Protein AF-A0A935GD44-F1 (afdb_monomer_lite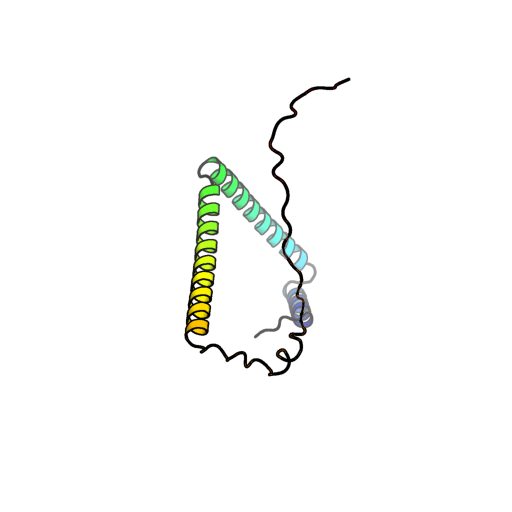)

Radius of gyration: 38.23 Å; chains: 1; bounding box: 55×57×96 Å

Structure (mmCIF, N/CA/C/O backbone):
data_AF-A0A935GD44-F1
#
_entry.id   AF-A0A935GD44-F1
#
loop_
_atom_site.group_PDB
_atom_site.id
_atom_site.type_symbol
_atom_site.label_atom_id
_atom_site.label_alt_id
_atom_site.label_comp_id
_atom_site.label_asym_id
_atom_site.label_entity_id
_atom_site.label_seq_id
_atom_site.pdbx_PDB_ins_code
_atom_site.Cartn_x
_atom_site.Cartn_y
_atom_site.Cartn_z
_atom_site.occupancy
_atom_site.B_iso_or_equiv
_atom_site.auth_seq_id
_atom_site.auth_comp_id
_atom_site.auth_asym_id
_atom_site.auth_atom_id
_atom_site.pdbx_PDB_model_num
ATOM 1 N N . MET A 1 1 ? 20.277 -10.337 11.752 1.00 64.94 1 MET A N 1
ATOM 2 C CA . MET A 1 1 ? 19.132 -9.434 11.529 1.00 64.94 1 MET A CA 1
ATOM 3 C C . MET A 1 1 ? 19.387 -8.733 10.210 1.00 64.94 1 MET A C 1
ATOM 5 O O . MET A 1 1 ? 20.523 -8.337 9.992 1.00 64.94 1 MET A O 1
ATOM 9 N N . SER A 1 2 ? 18.423 -8.703 9.295 1.00 63.84 2 SER A N 1
ATOM 10 C CA . SER A 1 2 ? 18.595 -7.981 8.032 1.00 63.84 2 SER A CA 1
ATOM 11 C C . SER A 1 2 ? 18.231 -6.525 8.289 1.00 63.84 2 SER A C 1
ATOM 13 O O . SER A 1 2 ? 17.052 -6.196 8.407 1.00 63.84 2 SER A O 1
ATOM 15 N N . ASP A 1 3 ? 19.239 -5.678 8.460 1.00 75.12 3 ASP A N 1
ATOM 16 C CA . ASP A 1 3 ? 19.063 -4.231 8.523 1.00 75.12 3 ASP A CA 1
ATOM 17 C C . ASP A 1 3 ? 18.752 -3.716 7.114 1.00 75.12 3 ASP A C 1
ATOM 19 O O . ASP A 1 3 ? 19.654 -3.358 6.357 1.00 75.12 3 ASP A O 1
ATOM 23 N N . ILE A 1 4 ? 17.460 -3.708 6.763 1.00 82.69 4 ILE A N 1
ATOM 24 C CA . ILE A 1 4 ? 16.959 -3.151 5.502 1.00 82.69 4 ILE A CA 1
ATOM 25 C C . ILE A 1 4 ? 17.232 -1.647 5.501 1.00 82.69 4 ILE A C 1
ATOM 27 O O . ILE A 1 4 ? 16.471 -0.834 6.028 1.00 82.69 4 ILE A O 1
ATOM 31 N N . GLY A 1 5 ? 18.367 -1.286 4.914 1.00 90.38 5 GLY A N 1
ATOM 32 C CA . GLY A 1 5 ? 18.774 0.086 4.662 1.00 90.38 5 GLY A CA 1
ATOM 33 C C . GLY A 1 5 ? 18.295 0.587 3.300 1.00 90.38 5 GLY A C 1
ATOM 34 O O . GLY A 1 5 ? 17.887 -0.177 2.422 1.00 90.38 5 GLY A O 1
ATOM 35 N N . PHE A 1 6 ? 18.410 1.898 3.081 1.00 93.31 6 PHE A N 1
ATOM 36 C CA . PHE A 1 6 ? 18.091 2.519 1.789 1.00 93.31 6 PHE A CA 1
ATOM 37 C C . PHE A 1 6 ? 18.872 1.888 0.618 1.00 93.31 6 PHE A C 1
ATOM 39 O O . PHE A 1 6 ? 18.333 1.720 -0.475 1.00 93.31 6 PHE A O 1
ATOM 46 N N . SER A 1 7 ? 20.126 1.489 0.856 1.00 92.81 7 SER A N 1
ATOM 47 C CA . SER A 1 7 ? 20.980 0.806 -0.122 1.00 92.81 7 SER A CA 1
ATOM 48 C C . SER A 1 7 ? 20.424 -0.553 -0.559 1.00 92.81 7 SER A C 1
ATOM 50 O O . SER A 1 7 ? 20.442 -0.864 -1.749 1.00 92.81 7 SER A O 1
ATOM 52 N N . GLU A 1 8 ? 19.898 -1.349 0.372 1.00 91.81 8 GLU A N 1
ATOM 53 C CA . GLU A 1 8 ? 19.338 -2.675 0.086 1.00 91.81 8 GLU A CA 1
ATOM 54 C C . GLU A 1 8 ? 18.023 -2.573 -0.697 1.00 91.81 8 GLU A C 1
ATOM 56 O O . GLU A 1 8 ? 17.803 -3.314 -1.662 1.00 91.81 8 GLU A O 1
ATOM 61 N N . LEU A 1 9 ? 17.179 -1.591 -0.357 1.00 93.56 9 LEU A N 1
ATOM 62 C CA . LEU A 1 9 ? 15.970 -1.292 -1.124 1.00 93.56 9 LEU A CA 1
ATOM 63 C C . LEU A 1 9 ? 16.313 -0.894 -2.568 1.00 93.56 9 LEU A C 1
ATOM 6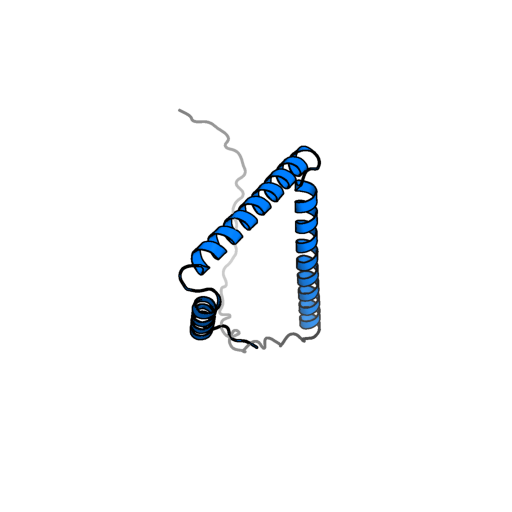5 O O . LEU A 1 9 ? 15.698 -1.397 -3.508 1.00 93.56 9 LEU A O 1
ATOM 69 N N . LEU A 1 10 ? 17.313 -0.026 -2.756 1.00 95.06 10 LEU A N 1
ATOM 70 C CA . LEU A 1 10 ? 17.741 0.424 -4.082 1.00 95.06 10 LEU A CA 1
ATOM 71 C C . LEU A 1 10 ? 18.298 -0.732 -4.923 1.00 95.06 10 LEU A C 1
ATOM 73 O O . LEU A 1 10 ? 17.941 -0.854 -6.096 1.00 95.06 10 LEU A O 1
ATOM 77 N N . LEU A 1 11 ? 19.105 -1.613 -4.322 1.00 94.88 11 LEU A N 1
ATOM 78 C CA . LEU A 1 11 ? 19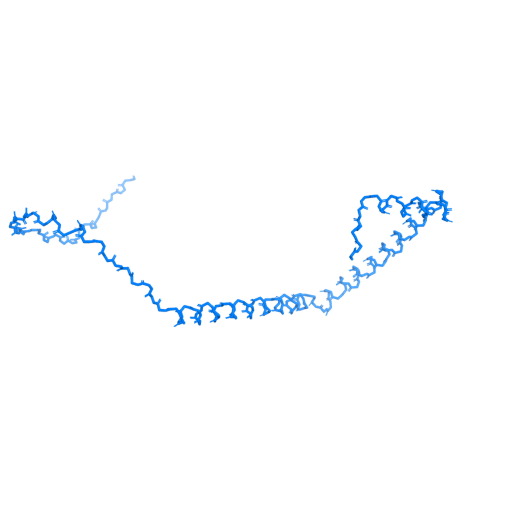.599 -2.827 -4.976 1.00 94.88 11 LEU A CA 1
ATOM 79 C C . LEU A 1 11 ? 18.445 -3.748 -5.397 1.00 94.88 11 LEU A C 1
ATOM 81 O O . LEU A 1 11 ? 18.408 -4.215 -6.535 1.00 94.88 11 LEU A O 1
ATOM 85 N N . THR A 1 12 ? 17.474 -3.967 -4.511 1.00 93.75 12 THR A N 1
ATOM 86 C CA . THR A 1 12 ? 16.304 -4.811 -4.790 1.00 93.75 12 THR A CA 1
ATOM 87 C C . THR A 1 12 ? 15.469 -4.247 -5.938 1.00 93.75 12 THR A C 1
ATOM 89 O O . THR A 1 12 ? 15.098 -4.981 -6.854 1.00 93.75 12 THR A O 1
ATOM 92 N N . VAL A 1 13 ? 15.215 -2.934 -5.941 1.00 93.81 13 VAL A N 1
ATOM 93 C CA . VAL A 1 13 ? 14.504 -2.256 -7.034 1.00 93.81 13 VAL A CA 1
ATOM 94 C C . VAL A 1 13 ? 15.288 -2.362 -8.341 1.00 93.81 13 VAL A C 1
ATOM 96 O O . VAL A 1 13 ? 14.695 -2.659 -9.375 1.00 93.81 13 VAL A O 1
ATOM 99 N N . ALA A 1 14 ? 16.611 -2.186 -8.316 1.00 95.38 14 ALA A N 1
ATOM 100 C CA . ALA A 1 14 ? 17.448 -2.337 -9.504 1.00 95.38 14 ALA A CA 1
ATOM 101 C C . ALA A 1 14 ? 17.362 -3.756 -10.094 1.00 95.38 14 ALA A C 1
ATOM 103 O O . ALA A 1 14 ? 17.149 -3.911 -11.298 1.00 95.38 14 ALA A O 1
ATOM 104 N N . ILE A 1 15 ? 17.448 -4.794 -9.254 1.00 95.31 15 ILE A N 1
ATOM 105 C CA . ILE A 1 15 ? 17.303 -6.193 -9.685 1.00 95.31 15 ILE A CA 1
ATOM 106 C C . ILE A 1 15 ? 15.894 -6.445 -10.235 1.00 95.31 15 ILE A C 1
ATOM 108 O O . ILE A 1 15 ? 15.746 -7.029 -11.309 1.00 95.31 15 ILE A O 1
ATOM 112 N N . ALA A 1 16 ? 14.853 -5.961 -9.553 1.00 94.19 16 ALA A N 1
ATOM 113 C CA . ALA A 1 16 ? 13.474 -6.092 -10.015 1.00 94.19 16 ALA A CA 1
ATOM 114 C C . ALA A 1 16 ? 13.270 -5.443 -11.395 1.00 94.19 16 ALA A C 1
ATOM 116 O O . ALA A 1 16 ? 12.618 -6.027 -12.261 1.00 94.19 16 ALA A O 1
ATOM 117 N N . LEU A 1 17 ? 13.871 -4.273 -11.639 1.00 94.62 17 LEU A N 1
ATOM 118 C CA . LEU A 1 17 ? 13.839 -3.602 -12.940 1.00 94.62 17 LEU A CA 1
ATOM 119 C C . LEU A 1 17 ? 14.545 -4.405 -14.036 1.00 94.62 17 LEU A C 1
ATOM 121 O O . LEU A 1 17 ? 14.095 -4.353 -15.175 1.00 94.62 17 LEU A O 1
ATOM 125 N N . ILE A 1 18 ? 15.611 -5.143 -13.725 1.00 95.75 18 ILE A N 1
ATOM 126 C CA . ILE A 1 18 ? 16.300 -6.005 -14.699 1.00 95.75 18 ILE A CA 1
ATOM 127 C C . ILE A 1 18 ? 15.451 -7.235 -15.035 1.00 95.75 18 ILE A C 1
ATOM 129 O O . ILE A 1 18 ? 15.273 -7.554 -16.207 1.00 95.75 18 ILE A O 1
ATOM 133 N N . VAL A 1 19 ? 14.907 -7.910 -14.020 1.00 94.88 19 VAL A N 1
ATOM 134 C CA . VAL A 1 19 ? 14.163 -9.171 -14.187 1.00 94.88 19 VAL A CA 1
ATOM 135 C C . VAL A 1 19 ? 12.815 -8.948 -14.873 1.00 94.88 19 VAL A C 1
ATOM 137 O O . VAL A 1 19 ? 12.481 -9.629 -15.839 1.00 94.88 19 VAL A O 1
ATOM 140 N N . ILE A 1 20 ? 12.028 -7.992 -14.373 1.00 91.88 20 ILE A N 1
ATOM 141 C CA . ILE A 1 20 ? 10.695 -7.677 -14.907 1.00 91.88 20 ILE A CA 1
ATOM 142 C C . ILE A 1 20 ? 10.793 -6.714 -16.096 1.00 91.88 20 ILE A C 1
ATOM 144 O O . ILE A 1 20 ? 9.954 -6.740 -16.996 1.00 91.88 20 ILE A O 1
ATOM 148 N N . GLY A 1 21 ? 11.814 -5.862 -16.131 1.00 93.69 21 GLY A N 1
ATOM 149 C CA . GLY A 1 21 ? 11.936 -4.780 -17.100 1.00 93.69 21 GLY A CA 1
ATOM 150 C C . GLY A 1 21 ? 11.306 -3.475 -16.585 1.00 93.69 21 GLY A C 1
ATOM 151 O O . GLY A 1 21 ? 10.187 -3.481 -16.056 1.00 93.69 21 GLY A O 1
ATOM 152 N N . PRO A 1 22 ? 11.939 -2.309 -16.819 1.00 90.88 22 PRO A N 1
ATOM 153 C CA . PRO A 1 22 ? 11.470 -1.017 -16.304 1.00 90.88 22 PRO A CA 1
ATOM 154 C C . PRO A 1 22 ? 10.112 -0.584 -16.865 1.00 90.88 22 PRO A C 1
ATOM 156 O O . PRO A 1 22 ? 9.404 0.212 -16.255 1.00 90.88 22 PRO A O 1
ATOM 159 N N . LYS A 1 23 ? 9.724 -1.112 -18.028 1.00 93.31 23 LYS A N 1
ATOM 160 C CA . LYS A 1 23 ? 8.426 -0.830 -18.650 1.00 93.31 23 LYS A CA 1
ATOM 161 C C . LYS A 1 23 ? 7.288 -1.669 -18.061 1.00 93.31 23 LYS A C 1
ATOM 163 O O . LYS A 1 23 ? 6.151 -1.219 -18.106 1.00 93.31 23 LYS A O 1
ATOM 168 N N . ARG A 1 24 ? 7.588 -2.842 -17.487 1.00 91.75 24 ARG A N 1
ATOM 169 C CA . ARG A 1 24 ? 6.586 -3.803 -16.989 1.00 91.75 24 ARG A CA 1
ATOM 170 C C . ARG A 1 24 ? 6.365 -3.717 -15.478 1.00 91.75 24 ARG A C 1
ATOM 172 O O . ARG A 1 24 ? 5.284 -4.044 -15.005 1.00 91.75 24 ARG A O 1
ATOM 179 N N . LEU A 1 25 ? 7.340 -3.216 -14.715 1.00 93.19 25 LEU A N 1
ATOM 180 C CA . LEU A 1 25 ? 7.185 -2.944 -13.279 1.00 93.19 25 LEU A CA 1
ATOM 181 C C . LEU A 1 25 ? 5.985 -2.023 -12.963 1.00 93.19 25 LEU A C 1
ATOM 183 O O . LEU A 1 25 ? 5.163 -2.406 -12.128 1.00 93.19 25 LEU A O 1
ATOM 187 N N . PRO A 1 26 ? 5.800 -0.861 -13.629 1.00 90.69 26 PRO A N 1
ATOM 188 C CA . PRO A 1 26 ? 4.635 -0.011 -13.367 1.00 90.69 26 PRO A CA 1
ATOM 189 C C . PRO A 1 26 ? 3.314 -0.700 -13.725 1.00 90.69 26 PRO A C 1
ATOM 191 O O . PRO A 1 26 ? 2.288 -0.433 -13.104 1.00 90.69 26 PRO A O 1
ATOM 194 N N . GLU A 1 27 ? 3.330 -1.600 -14.704 1.00 92.62 27 GLU A N 1
ATOM 195 C CA . GLU A 1 27 ? 2.167 -2.389 -15.088 1.00 92.62 27 GLU A CA 1
ATOM 196 C C . GLU A 1 27 ? 1.822 -3.430 -14.010 1.00 92.62 27 GLU A C 1
ATOM 198 O O . GLU A 1 27 ? 0.679 -3.485 -13.560 1.00 92.62 27 GLU A O 1
ATOM 203 N N . ALA A 1 28 ? 2.812 -4.159 -13.484 1.00 93.56 28 ALA A N 1
ATOM 204 C CA . ALA A 1 28 ? 2.639 -5.085 -12.361 1.00 93.56 28 ALA A CA 1
ATOM 205 C C . ALA A 1 28 ? 2.137 -4.382 -11.084 1.00 93.56 28 ALA A C 1
ATOM 207 O O . ALA A 1 28 ? 1.237 -4.884 -10.410 1.00 93.56 28 ALA A O 1
ATOM 208 N N . ALA A 1 29 ? 2.657 -3.189 -10.779 1.00 94.25 29 ALA A N 1
ATOM 209 C CA . ALA A 1 29 ? 2.181 -2.378 -9.659 1.00 94.25 29 ALA A CA 1
ATOM 210 C C . ALA A 1 29 ? 0.710 -1.964 -9.833 1.00 94.25 29 ALA A C 1
ATOM 212 O O . ALA A 1 29 ? -0.067 -2.014 -8.879 1.00 94.25 29 ALA A O 1
ATOM 213 N N . ARG A 1 30 ? 0.294 -1.611 -11.059 1.00 94.69 30 ARG A N 1
ATOM 214 C CA . ARG A 1 30 ? -1.116 -1.330 -11.376 1.00 94.69 30 ARG A CA 1
ATOM 215 C C . ARG A 1 30 ? -1.991 -2.572 -11.221 1.00 94.69 30 ARG A C 1
ATOM 217 O O . ARG A 1 30 ? -3.080 -2.459 -10.664 1.00 94.69 30 ARG A O 1
ATOM 224 N N . PHE A 1 31 ? -1.517 -3.742 -11.649 1.00 94.25 31 PHE A N 1
ATOM 225 C CA . PHE A 1 31 ? -2.226 -5.009 -11.452 1.00 94.25 31 PHE A CA 1
ATOM 226 C C . PHE A 1 31 ? -2.425 -5.326 -9.965 1.00 94.25 31 PHE A C 1
ATOM 228 O O . PHE A 1 31 ? -3.557 -5.542 -9.533 1.00 94.25 31 PHE A O 1
ATOM 235 N N . LEU A 1 32 ? -1.358 -5.279 -9.164 1.00 95.62 32 LEU A N 1
ATOM 236 C CA . LEU A 1 32 ? -1.427 -5.490 -7.714 1.00 95.62 32 LEU A CA 1
ATOM 237 C C . LEU A 1 32 ? -2.314 -4.451 -7.019 1.00 95.62 32 LEU A C 1
ATOM 239 O O . LEU A 1 32 ? -3.090 -4.798 -6.126 1.00 95.62 32 LEU A O 1
ATOM 243 N N . GLY A 1 33 ? -2.244 -3.192 -7.453 1.00 95.44 33 GLY A N 1
ATOM 244 C CA . GLY A 1 33 ? -3.082 -2.109 -6.947 1.00 95.44 33 GLY A CA 1
ATOM 245 C C . GLY A 1 33 ? -4.565 -2.337 -7.236 1.00 95.44 33 GLY A C 1
ATOM 246 O O . GLY A 1 33 ? -5.393 -2.201 -6.337 1.00 95.44 33 GLY A O 1
ATOM 247 N N . TYR A 1 34 ? -4.908 -2.756 -8.456 1.00 95.31 34 TYR A N 1
ATOM 248 C CA . TYR A 1 34 ? -6.280 -3.105 -8.826 1.00 95.31 34 TYR A CA 1
ATOM 249 C C . TYR A 1 34 ? -6.811 -4.285 -8.000 1.00 95.31 34 TYR A C 1
ATOM 251 O O . TYR A 1 34 ? -7.917 -4.212 -7.464 1.00 95.31 34 TYR A O 1
ATOM 259 N N . TRP A 1 35 ? -6.012 -5.344 -7.840 1.00 95.94 35 TRP A N 1
ATOM 260 C CA . TRP A 1 35 ? -6.389 -6.524 -7.056 1.00 95.94 35 TRP A CA 1
ATOM 261 C C . TRP A 1 35 ? -6.576 -6.204 -5.573 1.00 95.94 35 TRP A C 1
ATOM 263 O O . TRP A 1 35 ? -7.601 -6.557 -4.988 1.00 95.94 35 TRP A O 1
ATOM 273 N N . THR A 1 36 ? -5.640 -5.463 -4.980 1.00 96.00 36 THR A N 1
ATOM 274 C CA . THR A 1 36 ? -5.738 -5.013 -3.585 1.00 96.00 36 THR A CA 1
ATOM 275 C C . THR A 1 36 ? -6.930 -4.079 -3.387 1.00 96.00 36 THR A C 1
ATOM 277 O O . THR A 1 36 ? -7.655 -4.198 -2.403 1.00 96.00 36 THR A O 1
ATOM 280 N N . GLY A 1 37 ? -7.183 -3.175 -4.337 1.00 95.00 37 GLY A N 1
ATOM 281 C CA . GLY A 1 37 ? -8.334 -2.274 -4.309 1.00 95.00 37 GLY A CA 1
ATOM 282 C C . GLY A 1 37 ? -9.663 -3.024 -4.379 1.00 95.00 37 GLY A C 1
ATOM 283 O O . GLY A 1 37 ? -10.573 -2.739 -3.599 1.00 95.00 37 GLY A O 1
ATOM 284 N N . LYS A 1 38 ? -9.756 -4.027 -5.259 1.00 93.12 38 LYS A N 1
ATOM 285 C CA . LYS A 1 38 ? -10.926 -4.902 -5.376 1.00 93.12 38 LYS A CA 1
ATOM 286 C C . LYS A 1 38 ? -11.160 -5.691 -4.089 1.00 93.12 38 LYS A C 1
ATOM 288 O O . LYS A 1 38 ? -12.274 -5.677 -3.579 1.00 93.12 38 LYS A O 1
ATOM 293 N N . LEU A 1 39 ? -10.114 -6.293 -3.521 1.00 95.06 39 LEU A N 1
ATOM 294 C CA . LEU A 1 39 ? -10.203 -7.021 -2.255 1.00 95.06 39 LEU A CA 1
ATOM 295 C C . LEU A 1 39 ? -10.622 -6.103 -1.099 1.00 95.06 39 LEU A C 1
ATOM 297 O O . LEU A 1 39 ? -11.529 -6.440 -0.342 1.00 95.06 39 LEU A O 1
ATOM 301 N N . LYS A 1 40 ? -10.023 -4.910 -0.996 1.00 93.81 40 LYS A N 1
ATOM 302 C CA . LYS A 1 40 ? -10.396 -3.898 0.001 1.00 93.81 40 LYS A CA 1
ATOM 303 C C . LYS A 1 40 ? -11.870 -3.517 -0.116 1.00 93.81 40 LYS A C 1
ATOM 305 O O . LYS A 1 40 ? -12.544 -3.430 0.904 1.00 93.81 40 LYS A O 1
ATOM 310 N N . ARG A 1 41 ? -12.374 -3.316 -1.339 1.00 91.31 41 ARG A N 1
ATOM 311 C CA . ARG A 1 41 ? -13.789 -3.010 -1.597 1.00 91.31 41 ARG A CA 1
ATOM 312 C C . ARG A 1 41 ? -14.689 -4.145 -1.108 1.00 91.31 41 ARG A C 1
ATOM 314 O O . ARG A 1 41 ? -15.643 -3.870 -0.394 1.00 91.31 41 ARG A O 1
ATOM 321 N N . THR A 1 42 ? -14.345 -5.396 -1.417 1.00 90.56 42 THR A N 1
ATOM 322 C CA . THR A 1 42 ? -15.090 -6.575 -0.948 1.00 90.56 42 THR A CA 1
ATOM 323 C C . THR A 1 42 ? -15.100 -6.672 0.578 1.00 90.56 42 THR A C 1
ATOM 325 O O . THR A 1 42 ? -16.151 -6.909 1.160 1.00 90.56 42 THR A O 1
ATOM 328 N N . LEU A 1 43 ? -13.967 -6.422 1.245 1.00 89.62 43 LEU A N 1
ATOM 329 C CA . LEU A 1 43 ? -13.892 -6.392 2.710 1.00 89.62 43 LEU A CA 1
ATOM 330 C C . LEU A 1 43 ? -14.695 -5.233 3.316 1.00 89.62 43 LEU A C 1
ATOM 332 O O . LEU A 1 43 ? -15.268 -5.391 4.386 1.00 89.62 43 LEU A O 1
ATOM 336 N N . GLN A 1 44 ? -14.743 -4.072 2.659 1.00 88.19 44 GLN A N 1
ATOM 337 C CA . GLN A 1 44 ? -15.560 -2.938 3.103 1.00 88.19 44 GLN A CA 1
ATOM 338 C C . GLN A 1 44 ? -17.055 -3.223 2.972 1.00 88.19 44 GLN A C 1
ATOM 340 O O . GLN A 1 44 ? -17.800 -2.906 3.891 1.00 88.19 44 GLN A O 1
ATOM 345 N N . THR A 1 45 ? -17.486 -3.831 1.866 1.00 85.56 45 THR A N 1
ATOM 346 C CA . THR A 1 45 ? -18.880 -4.250 1.678 1.00 85.56 45 THR A CA 1
ATOM 347 C C . THR A 1 45 ? -19.255 -5.325 2.692 1.00 85.56 45 THR A C 1
ATOM 349 O O . THR A 1 45 ? -20.209 -5.133 3.428 1.00 85.56 45 THR A O 1
ATOM 352 N N . ALA A 1 46 ? -18.433 -6.367 2.854 1.00 83.50 46 ALA A N 1
ATOM 353 C CA . ALA A 1 46 ? -18.666 -7.403 3.859 1.00 83.50 46 ALA A CA 1
ATOM 354 C C . ALA A 1 46 ? -18.701 -6.843 5.291 1.00 83.50 46 ALA A C 1
ATOM 356 O O . ALA A 1 46 ? -19.555 -7.239 6.072 1.00 83.50 46 ALA A O 1
ATOM 357 N N . ARG A 1 47 ? -17.826 -5.884 5.638 1.00 78.62 47 ARG A N 1
ATOM 358 C CA . ARG A 1 47 ? -17.900 -5.172 6.926 1.00 78.62 47 ARG A CA 1
ATOM 359 C C . ARG A 1 47 ? -19.182 -4.357 7.058 1.00 78.62 47 ARG A C 1
ATOM 361 O O . ARG A 1 47 ? -19.787 -4.406 8.111 1.00 78.62 47 ARG A O 1
ATOM 368 N N . SER A 1 48 ? -19.590 -3.629 6.020 1.00 78.31 48 SER A N 1
ATOM 369 C CA . SER A 1 48 ? -20.813 -2.815 6.035 1.00 78.31 48 SER A CA 1
ATOM 370 C C . SER A 1 48 ? -22.082 -3.662 6.146 1.00 78.31 48 SER A C 1
ATOM 372 O O . SER A 1 48 ? -23.052 -3.216 6.754 1.00 78.31 48 SER A O 1
ATOM 374 N N . ASP A 1 49 ? -22.085 -4.847 5.541 1.00 71.50 49 ASP A N 1
ATOM 375 C CA . ASP A 1 49 ? -23.200 -5.791 5.598 1.00 71.50 49 ASP A CA 1
ATOM 376 C C . ASP A 1 49 ? -23.220 -6.499 6.960 1.00 71.50 49 ASP A C 1
ATOM 378 O O . ASP A 1 49 ? -24.265 -6.573 7.601 1.00 71.50 49 ASP A O 1
ATOM 382 N N . MET A 1 50 ? -22.048 -6.885 7.482 1.00 66.19 50 MET A N 1
ATOM 383 C CA . MET A 1 50 ? -21.910 -7.357 8.862 1.00 66.19 50 MET A CA 1
ATOM 384 C C . MET A 1 50 ? -22.350 -6.289 9.865 1.00 66.19 50 MET A C 1
ATOM 386 O O . MET A 1 50 ? -23.128 -6.593 10.742 1.00 66.19 50 MET A O 1
ATOM 390 N N . GLU A 1 51 ? -21.966 -5.024 9.728 1.00 66.06 51 GLU A N 1
ATOM 391 C CA . GLU A 1 51 ? -22.374 -3.958 10.658 1.00 66.06 51 GLU A CA 1
ATOM 392 C C . GLU A 1 51 ? -23.887 -3.668 10.611 1.00 66.06 51 GLU A C 1
ATOM 394 O O . GLU A 1 51 ? -24.448 -3.159 11.579 1.00 66.06 51 GLU A O 1
ATOM 399 N N . ARG A 1 52 ? -24.559 -4.037 9.511 1.00 66.75 52 ARG A N 1
ATOM 400 C CA . ARG A 1 52 ? -26.016 -3.932 9.341 1.00 66.75 52 ARG A CA 1
ATOM 401 C C . ARG A 1 52 ? -26.804 -5.134 9.877 1.00 66.75 52 ARG A C 1
ATOM 403 O O . ARG A 1 52 ? -27.976 -4.944 10.191 1.00 66.75 52 ARG A O 1
ATOM 410 N N . GLU A 1 53 ? -26.204 -6.321 10.001 1.00 60.09 53 GLU A N 1
ATOM 411 C CA . GLU A 1 53 ? -26.894 -7.559 10.434 1.00 60.09 53 GLU A CA 1
ATOM 412 C C . GLU A 1 53 ? -26.306 -8.225 11.702 1.00 60.09 53 GLU A C 1
ATOM 414 O O . GLU A 1 53 ? -27.014 -8.930 12.415 1.00 60.09 53 GLU A O 1
ATOM 419 N N . LEU A 1 54 ? -25.035 -7.976 12.022 1.00 55.31 54 LEU A N 1
ATOM 420 C CA . LEU A 1 54 ? -24.241 -8.497 13.143 1.00 55.31 54 LEU A CA 1
ATOM 421 C C . LEU A 1 54 ? -23.318 -7.375 13.663 1.00 55.31 54 LEU A C 1
ATOM 423 O O . LEU A 1 54 ? -22.161 -7.268 13.256 1.00 55.31 54 LEU A O 1
ATOM 427 N N . GLY A 1 55 ? -23.843 -6.507 14.531 1.00 60.50 55 GLY A N 1
ATOM 428 C CA . GLY A 1 55 ? -23.159 -5.320 15.060 1.00 60.50 55 GLY A CA 1
ATOM 429 C C . GLY A 1 55 ? -21.683 -5.549 15.410 1.00 60.50 55 GLY A C 1
ATOM 430 O O . GLY A 1 55 ? -21.341 -6.103 16.451 1.00 60.50 55 GLY A O 1
ATOM 431 N N . ILE A 1 56 ? -20.792 -5.061 14.544 1.00 55.47 56 ILE A N 1
ATOM 432 C CA . ILE A 1 56 ? -19.329 -5.097 14.703 1.00 55.47 56 ILE A CA 1
ATOM 433 C C . ILE A 1 56 ? -18.861 -4.363 15.974 1.00 55.47 56 ILE A C 1
ATOM 435 O O . ILE A 1 56 ? -17.728 -4.567 16.420 1.00 55.47 56 ILE A O 1
ATOM 439 N N . ASP A 1 57 ? -19.733 -3.568 16.594 1.00 60.34 57 ASP A N 1
ATOM 440 C CA . ASP A 1 57 ? -19.521 -2.984 17.916 1.00 60.34 57 ASP A CA 1
ATOM 441 C C . ASP A 1 57 ? -19.237 -4.035 18.998 1.00 60.34 57 ASP A C 1
ATOM 443 O O . ASP A 1 57 ? -18.402 -3.766 19.863 1.00 60.34 57 ASP A O 1
ATOM 447 N N . ASP A 1 58 ? -19.818 -5.240 18.924 1.00 60.09 58 ASP A N 1
ATOM 448 C CA . ASP A 1 58 ? -19.559 -6.300 19.909 1.00 60.09 58 ASP A CA 1
ATOM 449 C C . ASP A 1 58 ? -18.156 -6.906 19.753 1.00 60.09 58 ASP A C 1
ATOM 451 O O . ASP A 1 58 ? -17.435 -7.046 20.740 1.00 60.09 58 ASP A O 1
ATOM 455 N N . ILE A 1 59 ? -17.692 -7.149 18.519 1.00 61.66 59 ILE A N 1
ATOM 456 C CA . ILE A 1 59 ? -16.327 -7.656 18.268 1.00 61.66 59 ILE A CA 1
ATOM 457 C C . ILE A 1 59 ? -15.279 -6.585 18.594 1.00 61.66 59 ILE A C 1
ATOM 459 O O . ILE A 1 59 ? -14.234 -6.882 19.174 1.00 61.66 59 ILE A O 1
ATOM 463 N N . LYS A 1 60 ? -15.546 -5.314 18.261 1.00 63.38 60 LYS A N 1
ATOM 464 C CA . LYS A 1 60 ? -14.684 -4.194 18.673 1.00 63.38 60 LYS A CA 1
ATOM 465 C C . LYS A 1 60 ? -14.606 -4.085 20.190 1.00 63.38 60 LYS A C 1
ATOM 467 O O . LYS A 1 60 ? -13.515 -3.853 20.708 1.00 63.38 60 LYS A O 1
ATOM 472 N N . ARG A 1 61 ? -15.731 -4.246 20.895 1.00 62.94 61 ARG A N 1
ATOM 473 C CA . ARG A 1 61 ? -15.761 -4.271 22.360 1.00 62.94 61 ARG A CA 1
ATOM 474 C C . ARG A 1 61 ? -14.951 -5.425 22.904 1.00 62.94 61 ARG A C 1
ATOM 476 O O . ARG A 1 61 ? -14.165 -5.193 23.808 1.00 62.94 61 ARG A O 1
ATOM 483 N N . GLU A 1 62 ? -15.106 -6.621 22.355 1.00 61.25 62 GLU A N 1
ATOM 484 C CA . GLU A 1 62 ? -14.424 -7.814 22.845 1.00 61.25 62 GLU A CA 1
ATOM 485 C C . GLU A 1 62 ? -12.906 -7.726 22.656 1.00 61.25 62 GLU A C 1
ATOM 487 O O . GLU A 1 62 ? -12.162 -7.923 23.614 1.00 61.25 62 GLU A O 1
ATOM 492 N N . VAL A 1 63 ? -12.437 -7.290 21.482 1.00 67.81 63 VAL A N 1
ATOM 493 C CA . VAL A 1 63 ? -11.004 -7.054 21.232 1.00 67.81 63 VAL A CA 1
ATOM 494 C C . VAL A 1 63 ? -10.463 -5.926 22.117 1.00 67.81 63 VAL A C 1
ATOM 496 O O . VAL A 1 63 ? -9.378 -6.046 22.682 1.00 67.81 63 VAL A O 1
ATOM 499 N N . HIS A 1 64 ? -11.215 -4.835 22.286 1.00 68.00 64 HIS A N 1
ATOM 500 C CA . HIS A 1 64 ? -10.801 -3.729 23.153 1.00 68.00 64 HIS A CA 1
ATOM 501 C C . HIS A 1 64 ? -10.773 -4.126 24.640 1.00 68.00 64 HIS A C 1
ATOM 503 O O . HIS A 1 64 ? -9.907 -3.662 25.381 1.00 68.00 64 HIS A O 1
ATOM 509 N N . ASN A 1 65 ? -11.682 -5.001 25.082 1.00 71.25 65 ASN A N 1
ATOM 510 C CA . ASN A 1 65 ? -11.700 -5.510 26.452 1.00 71.25 65 ASN A CA 1
ATOM 511 C C . ASN A 1 65 ? -10.541 -6.476 26.709 1.00 71.25 65 ASN A C 1
ATOM 513 O O . ASN A 1 65 ? -9.924 -6.393 27.765 1.00 71.25 65 ASN A O 1
ATOM 517 N N . GLN A 1 66 ? -10.226 -7.357 25.753 1.00 65.62 66 GLN A N 1
ATOM 518 C CA . GLN A 1 66 ? -9.090 -8.281 25.852 1.00 65.62 66 GLN A CA 1
ATOM 519 C C . GLN A 1 66 ? -7.763 -7.524 25.974 1.00 65.62 66 GLN A C 1
ATOM 521 O O . GLN A 1 66 ? -6.981 -7.810 26.875 1.00 65.62 66 GLN A O 1
ATOM 526 N N . LEU A 1 67 ? -7.565 -6.486 25.155 1.00 72.81 67 LEU A N 1
ATOM 527 C CA . LEU A 1 67 ? -6.379 -5.628 25.234 1.00 72.81 67 LEU A CA 1
ATOM 528 C C . LEU A 1 67 ? -6.268 -4.902 26.586 1.00 72.81 67 LEU A C 1
ATOM 530 O O . LEU A 1 67 ? -5.181 -4.815 27.150 1.00 72.81 67 LEU A O 1
ATOM 534 N N . ARG A 1 68 ? -7.388 -4.424 27.149 1.00 72.12 68 ARG A N 1
ATOM 535 C CA . ARG A 1 68 ? -7.394 -3.818 28.492 1.00 72.12 68 ARG A CA 1
ATOM 536 C C . ARG A 1 68 ? -7.110 -4.815 29.607 1.00 72.12 68 ARG A C 1
ATOM 538 O O . ARG A 1 68 ? -6.486 -4.442 30.590 1.00 72.12 68 ARG A O 1
ATOM 545 N N . LEU A 1 69 ? -7.606 -6.045 29.504 1.00 70.75 69 LEU A N 1
ATOM 546 C CA . LEU A 1 69 ? -7.372 -7.081 30.512 1.00 70.75 69 LEU A CA 1
ATOM 547 C C . LEU A 1 69 ? -5.879 -7.423 30.606 1.00 70.75 69 LEU A C 1
ATOM 549 O O . LEU A 1 69 ? -5.353 -7.505 31.712 1.00 70.75 69 LEU A O 1
ATOM 553 N N . GLU A 1 70 ? -5.184 -7.526 29.470 1.00 74.50 70 GLU A N 1
ATOM 554 C CA . GLU A 1 70 ? -3.732 -7.749 29.437 1.00 74.50 70 GLU A CA 1
ATOM 555 C C . GLU A 1 70 ? -2.940 -6.577 30.038 1.00 74.50 70 GLU A C 1
ATOM 557 O O . GLU A 1 70 ? -1.982 -6.793 30.784 1.00 74.50 70 GLU A O 1
ATOM 562 N N . GLU A 1 71 ? -3.356 -5.339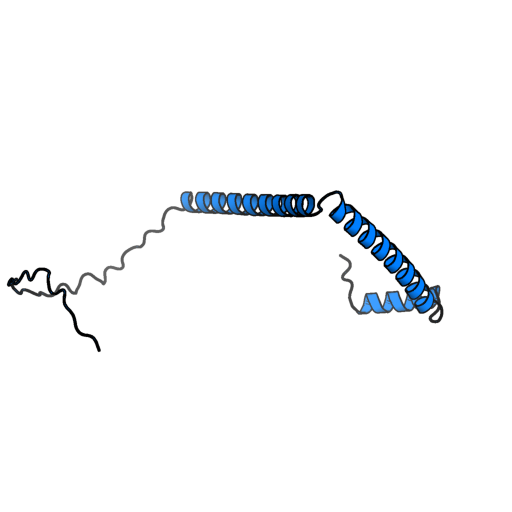 29.759 1.00 74.06 71 GLU A N 1
ATOM 563 C CA . GLU A 1 71 ? -2.751 -4.128 30.328 1.00 74.06 71 GLU A CA 1
ATOM 564 C C . GLU A 1 71 ? -2.973 -4.049 31.849 1.00 74.06 71 GLU A C 1
ATOM 566 O O . GLU A 1 71 ? -2.024 -3.846 32.607 1.00 74.06 71 GLU A O 1
ATOM 571 N N . LEU A 1 72 ? -4.195 -4.325 32.316 1.00 73.25 72 LEU A N 1
ATOM 572 C CA . LEU A 1 72 ? -4.540 -4.359 33.740 1.00 73.25 72 LEU A CA 1
ATOM 573 C C . LEU A 1 72 ? -3.798 -5.470 34.496 1.00 73.25 72 LEU A C 1
ATOM 575 O O . LEU A 1 72 ? -3.365 -5.253 35.628 1.00 73.25 72 LEU A O 1
ATOM 579 N N . ASP A 1 73 ? -3.621 -6.650 33.900 1.00 76.44 73 ASP A N 1
ATOM 580 C CA . ASP A 1 73 ? -2.843 -7.740 34.498 1.00 76.44 73 ASP A CA 1
ATOM 581 C C . ASP A 1 73 ? -1.347 -7.403 34.572 1.00 76.44 73 ASP A C 1
ATOM 583 O O . ASP A 1 73 ? -0.674 -7.757 35.548 1.00 76.44 73 ASP A O 1
ATOM 587 N N . ALA A 1 74 ? -0.815 -6.694 33.572 1.00 77.62 74 ALA A N 1
ATOM 588 C CA . ALA A 1 74 ? 0.555 -6.194 33.590 1.00 77.62 74 ALA A CA 1
ATOM 589 C C . ALA A 1 74 ? 0.751 -5.124 34.678 1.00 77.62 74 ALA A C 1
ATOM 591 O O . ALA A 1 74 ? 1.721 -5.193 35.436 1.00 77.62 74 ALA A O 1
ATOM 592 N N . GLU A 1 75 ? -0.189 -4.186 34.815 1.00 75.50 75 GLU A N 1
ATOM 593 C CA . GLU A 1 75 ? -0.185 -3.171 35.874 1.00 75.50 75 GLU A CA 1
ATOM 594 C C . GLU A 1 75 ? -0.309 -3.796 37.271 1.00 75.50 75 GLU A C 1
ATOM 596 O O . GLU A 1 75 ? 0.470 -3.473 38.167 1.00 75.50 75 GLU A O 1
ATOM 601 N N . ARG A 1 76 ? -1.232 -4.749 37.468 1.00 75.69 76 ARG A N 1
ATOM 602 C CA . ARG A 1 76 ? -1.407 -5.481 38.737 1.00 75.69 76 ARG A CA 1
ATOM 603 C C . ARG A 1 76 ? -0.122 -6.180 39.171 1.00 75.69 76 ARG A C 1
ATOM 605 O O . ARG A 1 76 ? 0.246 -6.097 40.341 1.00 75.69 76 ARG A O 1
ATOM 612 N N . LYS A 1 77 ? 0.575 -6.834 38.237 1.00 79.50 77 LYS A N 1
ATOM 613 C CA . LYS A 1 77 ? 1.864 -7.490 38.507 1.00 79.50 77 LYS A CA 1
ATOM 614 C C . LYS A 1 77 ? 2.948 -6.483 38.883 1.00 79.50 77 LYS A C 1
ATOM 616 O O . LYS A 1 77 ? 3.671 -6.722 39.844 1.00 79.50 77 LYS A O 1
ATOM 621 N N . GLN A 1 78 ? 3.030 -5.343 38.196 1.00 77.62 78 GLN A N 1
ATOM 622 C CA . GLN A 1 78 ? 3.993 -4.288 38.532 1.00 77.62 78 GLN A CA 1
ATOM 623 C C . GLN A 1 78 ? 3.722 -3.657 39.903 1.00 77.62 78 GLN A C 1
ATOM 625 O O . GLN A 1 78 ? 4.662 -3.378 40.651 1.00 77.62 78 GLN A O 1
ATOM 630 N N . VAL A 1 79 ? 2.453 -3.454 40.262 1.00 80.38 79 VAL A N 1
ATOM 631 C CA . VAL A 1 79 ? 2.061 -2.941 41.581 1.00 80.38 79 VAL A CA 1
ATOM 632 C C . VAL A 1 79 ? 2.401 -3.951 42.676 1.00 80.38 79 VAL A C 1
ATOM 634 O O . VAL A 1 79 ? 2.993 -3.562 43.680 1.00 80.38 79 VAL A O 1
ATOM 637 N N . GLU A 1 80 ? 2.109 -5.237 42.473 1.00 79.00 80 GLU A N 1
ATOM 638 C CA . GLU A 1 80 ? 2.470 -6.309 43.412 1.00 79.00 80 GLU A CA 1
ATO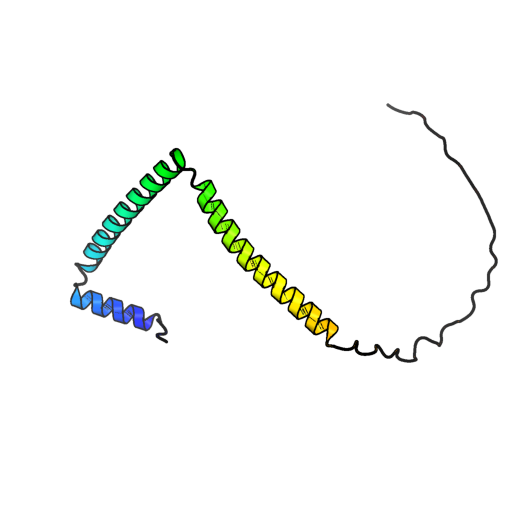M 639 C C . GLU A 1 80 ? 3.995 -6.429 43.574 1.00 79.00 80 GLU A C 1
ATOM 641 O O . GLU A 1 80 ? 4.498 -6.520 44.692 1.00 79.00 80 GLU A O 1
ATOM 646 N N . GLU A 1 81 ? 4.762 -6.353 42.483 1.00 80.75 81 GLU A N 1
ATOM 647 C CA . GLU A 1 81 ? 6.228 -6.343 42.536 1.00 80.75 81 GLU A CA 1
ATOM 648 C C . GLU A 1 81 ? 6.778 -5.109 43.256 1.00 80.75 81 GLU A C 1
ATOM 650 O O . GLU A 1 81 ? 7.727 -5.218 44.033 1.00 80.75 81 GLU A O 1
ATOM 655 N N . THR A 1 82 ? 6.182 -3.936 43.035 1.00 77.38 82 THR A N 1
ATOM 656 C CA . THR A 1 82 ? 6.575 -2.686 43.700 1.00 77.38 82 THR A CA 1
ATOM 657 C C . THR A 1 82 ? 6.237 -2.729 45.187 1.00 77.38 82 THR A C 1
ATOM 659 O O . THR A 1 82 ? 7.044 -2.310 46.018 1.00 77.38 82 THR A O 1
ATOM 662 N N . PHE A 1 83 ? 5.081 -3.292 45.540 1.00 74.56 83 PHE A N 1
ATOM 663 C CA . PHE A 1 83 ? 4.656 -3.494 46.919 1.00 74.56 83 PHE A CA 1
ATOM 664 C C . PHE A 1 83 ? 5.565 -4.495 47.636 1.00 74.56 83 PHE A C 1
ATOM 666 O O . PHE A 1 83 ? 6.088 -4.177 48.702 1.00 74.56 83 PHE A O 1
ATOM 673 N N . ARG A 1 84 ? 5.865 -5.647 47.020 1.00 77.94 84 ARG A N 1
ATOM 674 C CA . ARG A 1 84 ? 6.830 -6.628 47.543 1.00 77.94 84 ARG A CA 1
ATOM 675 C C . ARG A 1 84 ? 8.235 -6.054 47.673 1.00 77.94 84 ARG A C 1
ATOM 677 O O . ARG A 1 84 ? 8.896 -6.300 48.680 1.00 77.94 84 ARG A O 1
ATOM 684 N N . ARG A 1 85 ? 8.696 -5.264 46.699 1.00 76.75 85 ARG A N 1
ATOM 685 C CA . ARG A 1 85 ? 10.004 -4.592 46.740 1.00 76.75 85 ARG A CA 1
ATOM 686 C C . ARG A 1 85 ? 10.083 -3.578 47.881 1.00 76.75 85 ARG A C 1
ATOM 688 O O . ARG A 1 85 ? 11.095 -3.558 48.574 1.00 76.75 85 ARG A O 1
ATOM 695 N N . ASN A 1 86 ? 9.026 -2.796 48.103 1.00 70.69 86 ASN A N 1
ATOM 696 C CA . ASN A 1 86 ? 8.934 -1.864 49.230 1.00 70.69 86 ASN A CA 1
ATOM 697 C C . ASN A 1 86 ? 8.809 -2.584 50.579 1.00 70.69 86 ASN A C 1
ATOM 699 O O . ASN A 1 86 ? 9.408 -2.138 51.548 1.00 70.69 86 ASN A O 1
ATOM 703 N N . GLN A 1 87 ? 8.104 -3.717 50.653 1.00 68.06 87 GLN A N 1
ATOM 704 C CA . GLN A 1 87 ? 8.048 -4.533 51.873 1.00 68.06 87 GLN A CA 1
ATOM 705 C C . GLN A 1 87 ? 9.388 -5.215 52.193 1.00 68.06 87 GLN A C 1
ATOM 707 O O . GLN A 1 87 ? 9.677 -5.493 53.353 1.00 68.06 87 GLN A O 1
ATOM 712 N N . SER A 1 88 ? 10.211 -5.477 51.172 1.00 62.75 88 SER A N 1
ATOM 713 C CA . SER A 1 88 ? 11.504 -6.165 51.305 1.00 62.75 88 SER A CA 1
ATOM 714 C C . SER A 1 88 ? 12.692 -5.217 51.517 1.00 62.75 88 SER A C 1
ATOM 716 O O . SER A 1 88 ? 13.802 -5.687 51.764 1.00 62.75 88 SER A O 1
ATOM 718 N N . GLN A 1 89 ? 12.499 -3.897 51.418 1.00 55.97 89 GLN A N 1
ATOM 719 C CA . GLN A 1 89 ? 13.518 -2.907 51.771 1.00 55.97 89 GLN A CA 1
ATOM 720 C C . GLN A 1 89 ? 13.188 -2.306 53.142 1.00 55.97 89 GLN A C 1
ATOM 722 O O . GLN A 1 89 ? 12.145 -1.671 53.285 1.00 55.97 89 GLN A O 1
ATOM 727 N N . PRO A 1 90 ? 14.052 -2.463 54.163 1.00 56.66 90 PRO A N 1
ATOM 728 C CA . PRO A 1 90 ? 13.870 -1.732 55.407 1.00 56.66 90 PRO A CA 1
ATOM 729 C C . PRO A 1 90 ? 13.958 -0.223 55.116 1.00 56.66 90 PRO A C 1
ATOM 731 O O . PRO A 1 90 ? 14.797 0.188 54.303 1.00 56.66 90 PRO A O 1
ATOM 734 N N . PRO A 1 91 ? 13.125 0.617 55.758 1.00 56.88 91 PRO A N 1
ATOM 735 C CA . PRO A 1 91 ? 13.236 2.061 55.616 1.00 56.88 91 PRO A CA 1
ATOM 736 C C . PRO A 1 91 ? 14.651 2.479 56.023 1.00 56.88 91 PRO A C 1
ATOM 738 O O . PRO A 1 91 ? 15.094 2.198 57.138 1.00 56.88 91 PRO A O 1
ATOM 741 N N . LYS A 1 92 ? 15.384 3.130 55.111 1.00 59.09 92 LYS A N 1
ATOM 742 C CA . LYS A 1 92 ? 16.645 3.785 55.469 1.00 59.09 92 LYS A CA 1
ATOM 743 C C . LYS A 1 92 ? 16.321 4.850 56.522 1.00 59.09 92 LYS A C 1
ATOM 745 O O . LYS A 1 92 ? 15.491 5.714 56.233 1.00 59.09 92 LYS A O 1
ATOM 750 N N . PRO A 1 93 ? 16.936 4.800 57.716 1.00 51.19 93 PRO A N 1
ATOM 751 C CA . PRO A 1 93 ? 16.694 5.796 58.744 1.00 51.19 93 PRO A CA 1
ATOM 752 C C . PRO A 1 93 ? 17.043 7.179 58.204 1.00 51.19 93 PRO A C 1
ATOM 754 O O . PRO A 1 93 ? 18.171 7.419 57.770 1.00 51.19 93 PRO A O 1
ATOM 757 N N . ILE A 1 94 ? 16.076 8.089 58.239 1.00 58.69 94 ILE A N 1
ATOM 758 C CA . ILE A 1 94 ? 16.353 9.518 58.169 1.00 58.69 94 ILE A CA 1
ATOM 759 C C . ILE A 1 94 ? 17.023 9.829 59.509 1.00 58.69 94 ILE A C 1
ATOM 761 O O . ILE A 1 94 ? 16.343 9.951 60.523 1.00 58.69 94 ILE A O 1
ATOM 765 N N . ALA A 1 95 ? 18.356 9.829 59.554 1.00 56.50 95 ALA A N 1
ATOM 766 C CA . ALA A 1 95 ? 19.075 10.325 60.719 1.00 56.50 95 ALA A CA 1
ATOM 767 C C . ALA A 1 95 ? 18.848 11.845 60.768 1.00 56.50 95 ALA A C 1
ATOM 769 O O . ALA A 1 95 ? 19.250 12.527 59.821 1.00 56.50 95 ALA A O 1
ATOM 770 N N . PRO A 1 96 ? 18.185 12.395 61.799 1.00 52.59 96 PRO A N 1
ATOM 771 C CA . PRO A 1 96 ? 18.097 13.836 61.938 1.00 52.59 96 PRO A CA 1
ATOM 772 C C . PRO A 1 96 ? 19.507 14.377 62.193 1.00 52.59 96 PRO A C 1
ATOM 774 O O . PRO A 1 96 ? 20.167 14.003 63.165 1.00 52.59 96 PRO A O 1
ATOM 777 N N . THR A 1 97 ? 19.992 15.235 61.297 1.00 55.59 97 THR A N 1
ATOM 778 C CA . THR A 1 97 ? 21.193 16.037 61.530 1.00 55.59 97 THR A CA 1
ATOM 779 C C . THR A 1 97 ? 20.941 16.905 62.775 1.00 55.59 97 THR A C 1
ATOM 781 O O . THR A 1 97 ? 19.940 17.618 62.787 1.00 55.59 97 THR A O 1
ATOM 784 N N . PRO A 1 98 ? 21.794 16.880 63.821 1.00 56.97 98 PRO A N 1
ATOM 785 C CA . PRO A 1 98 ? 21.537 17.542 65.114 1.00 56.97 98 PRO A CA 1
ATOM 786 C C . PRO A 1 98 ? 21.444 19.084 65.138 1.00 56.97 98 PRO A C 1
ATOM 788 O O . PRO A 1 98 ? 21.671 19.677 66.188 1.00 56.97 98 PRO A O 1
ATOM 791 N N . GLN A 1 99 ? 21.172 19.766 64.024 1.00 57.91 99 GLN A N 1
ATOM 792 C CA . GLN A 1 99 ? 21.337 21.224 63.928 1.00 57.91 99 GLN A CA 1
ATOM 793 C C . GLN A 1 99 ? 20.065 22.053 64.184 1.00 57.91 99 GLN A C 1
ATOM 795 O O . GLN A 1 99 ? 20.190 23.254 64.386 1.00 57.91 99 GLN A O 1
ATOM 800 N N . ASP A 1 100 ? 18.879 21.444 64.296 1.00 51.22 100 ASP A N 1
ATOM 801 C CA . ASP A 1 100 ? 17.613 22.187 64.490 1.00 51.22 100 ASP A CA 1
ATOM 802 C C . ASP A 1 100 ? 17.197 22.402 65.963 1.00 51.22 100 ASP A C 1
ATOM 804 O O . ASP A 1 100 ? 16.109 22.898 66.239 1.00 51.22 100 ASP A O 1
ATOM 808 N N . LEU A 1 101 ? 18.047 22.066 66.942 1.00 49.78 101 LEU A N 1
ATOM 809 C CA . LEU A 1 101 ? 17.713 22.179 68.376 1.00 49.78 101 LEU A CA 1
ATOM 810 C C . LEU A 1 101 ? 18.181 23.482 69.057 1.00 49.78 101 LEU A C 1
ATOM 812 O O . LEU A 1 101 ? 18.104 23.582 70.278 1.00 49.78 101 LEU A O 1
ATOM 816 N N . ALA A 1 102 ? 18.658 24.488 68.314 1.00 54.78 102 ALA A N 1
ATOM 817 C CA . ALA A 1 102 ? 19.256 25.701 68.894 1.00 54.78 102 ALA A CA 1
ATOM 818 C C . ALA A 1 102 ? 18.501 27.012 68.599 1.00 54.78 102 ALA A C 1
ATOM 820 O O . ALA A 1 102 ? 19.106 28.082 68.557 1.00 54.78 102 ALA A O 1
ATOM 821 N N . THR A 1 103 ? 17.181 26.974 68.411 1.00 50.03 103 THR A N 1
ATOM 822 C CA . THR A 1 103 ? 16.347 28.192 68.457 1.00 50.03 103 THR A CA 1
ATOM 823 C C . THR A 1 103 ? 14.988 27.882 69.084 1.00 50.03 103 THR A C 1
ATOM 825 O O . THR A 1 103 ? 13.943 27.973 68.452 1.00 50.03 103 THR A O 1
ATOM 828 N N . MET A 1 104 ? 15.007 27.472 70.351 1.00 49.72 104 MET A N 1
ATOM 829 C CA . MET A 1 104 ? 13.901 27.752 71.266 1.00 49.72 104 MET A CA 1
ATOM 830 C C . MET A 1 104 ? 14.322 28.973 72.078 1.00 49.72 104 MET A C 1
ATOM 832 O O . MET A 1 104 ? 14.990 28.834 73.099 1.00 49.72 104 MET A O 1
ATOM 836 N N . ASP A 1 105 ? 13.986 30.158 71.571 1.00 44.03 105 ASP A N 1
ATOM 837 C CA . ASP A 1 105 ? 14.068 31.412 72.316 1.00 44.03 105 ASP A CA 1
ATOM 838 C C . ASP A 1 105 ? 12.634 31.936 72.494 1.00 44.03 105 ASP A C 1
ATOM 840 O O . ASP A 1 105 ? 11.911 32.182 71.530 1.00 44.03 105 ASP A O 1
ATOM 844 N N . PHE A 1 106 ? 12.227 31.920 73.760 1.00 52.12 106 PHE A N 1
ATOM 845 C CA . PHE A 1 106 ? 11.110 32.561 74.450 1.00 52.12 106 PHE A CA 1
ATOM 846 C C . PHE A 1 106 ? 10.154 33.455 73.636 1.00 52.12 106 PHE A C 1
ATOM 848 O O . PHE A 1 106 ? 10.530 34.524 73.161 1.00 52.12 106 PHE A O 1
ATOM 855 N N . ILE A 1 107 ? 8.867 33.087 73.637 1.00 47.53 107 ILE A N 1
ATOM 856 C CA . ILE A 1 107 ? 7.750 34.041 73.562 1.00 47.53 107 ILE A CA 1
ATOM 857 C C . ILE A 1 107 ? 6.758 33.664 74.671 1.00 47.53 107 ILE A C 1
ATOM 859 O O . ILE A 1 107 ? 5.920 32.779 74.502 1.00 47.53 107 ILE A O 1
ATOM 863 N N . ASP A 1 108 ? 6.925 34.312 75.823 1.00 54.00 108 ASP A N 1
ATOM 864 C CA . ASP A 1 108 ? 5.838 34.625 76.751 1.00 54.00 108 ASP A CA 1
ATOM 865 C C . ASP A 1 108 ? 4.982 35.726 76.103 1.00 54.00 108 ASP A C 1
ATOM 867 O O . ASP A 1 108 ? 5.538 36.772 75.771 1.00 54.00 108 ASP A O 1
ATOM 871 N N . ASP A 1 109 ? 3.674 35.510 75.921 1.00 54.19 109 ASP A N 1
ATOM 872 C CA . ASP A 1 109 ? 2.662 36.542 76.209 1.00 54.19 109 ASP A CA 1
ATOM 873 C C . ASP A 1 109 ? 1.236 35.945 76.292 1.00 54.19 109 ASP A C 1
ATOM 875 O O . ASP A 1 109 ? 0.852 35.062 75.523 1.00 54.19 109 ASP A O 1
ATOM 879 N N . ASP A 1 110 ? 0.507 36.442 77.288 1.00 52.84 110 ASP A N 1
ATOM 880 C CA . ASP A 1 110 ? -0.816 36.118 77.859 1.00 52.84 110 ASP A CA 1
ATOM 881 C C . ASP A 1 110 ? -1.996 35.927 76.860 1.00 52.84 110 ASP A C 1
ATOM 883 O O . ASP A 1 110 ? -2.033 36.584 75.815 1.00 52.84 110 ASP A O 1
ATOM 887 N N . PRO A 1 111 ? -3.038 35.113 77.169 1.00 56.12 111 PRO A N 1
ATOM 888 C CA . PRO A 1 111 ? -4.264 35.061 76.379 1.00 56.12 111 PRO A CA 1
ATOM 889 C C . PRO A 1 111 ? -5.328 36.040 76.903 1.00 56.12 111 PRO A C 1
ATOM 891 O O . PRO A 1 111 ? -5.784 35.917 78.037 1.00 56.12 111 PRO A O 1
ATOM 894 N N . GLU A 1 112 ? -5.833 36.930 76.041 1.00 54.97 112 GLU A N 1
ATOM 895 C CA . GLU A 1 112 ? -7.049 37.712 76.323 1.00 54.97 112 GLU A CA 1
ATOM 896 C C . GLU A 1 112 ? -8.197 37.428 75.330 1.00 54.97 112 GLU A C 1
ATOM 898 O O . GLU A 1 112 ? -7.951 37.116 74.160 1.00 54.97 112 GLU A O 1
ATOM 903 N N . PRO A 1 113 ? -9.468 37.504 75.786 1.00 63.78 113 PRO A N 1
ATOM 904 C CA . PRO A 1 113 ? -10.601 36.798 75.190 1.00 63.78 113 PRO A CA 1
ATOM 905 C C . PRO A 1 113 ? -11.703 37.740 74.668 1.00 63.78 113 PRO A C 1
ATOM 907 O O . PRO A 1 113 ? -12.200 38.586 75.402 1.00 63.78 113 PRO A O 1
ATOM 910 N N . ASN A 1 114 ? -12.191 37.551 73.440 1.00 52.44 114 ASN A N 1
ATOM 911 C CA . ASN A 1 114 ? -13.477 38.085 72.947 1.00 52.44 114 ASN A CA 1
ATOM 912 C C . ASN A 1 114 ? -13.720 37.587 71.508 1.00 52.44 114 ASN A C 1
ATOM 914 O O . ASN A 1 114 ? -12.801 37.155 70.832 1.00 52.44 114 ASN A O 1
ATOM 918 N N . ALA A 1 115 ? -14.908 37.590 70.922 1.00 54.72 115 ALA A N 1
ATOM 919 C CA . ALA A 1 115 ? -16.271 37.610 71.412 1.00 54.72 115 ALA A CA 1
ATOM 920 C C . ALA A 1 115 ? -17.091 36.885 70.334 1.00 54.72 115 ALA A C 1
ATOM 922 O O . ALA A 1 115 ? -16.902 37.076 69.134 1.00 54.72 115 ALA A O 1
ATOM 923 N N . ILE A 1 116 ? -18.014 36.054 70.791 1.00 52.19 116 ILE A N 1
ATOM 924 C CA . ILE A 1 116 ? -19.181 35.588 70.049 1.00 52.19 116 ILE A CA 1
ATOM 925 C C . ILE A 1 116 ? -19.920 36.763 69.382 1.00 52.19 116 ILE A C 1
ATOM 927 O O . ILE A 1 116 ? -20.397 37.655 70.078 1.00 52.19 116 ILE A O 1
ATOM 931 N N . VAL A 1 117 ? -20.106 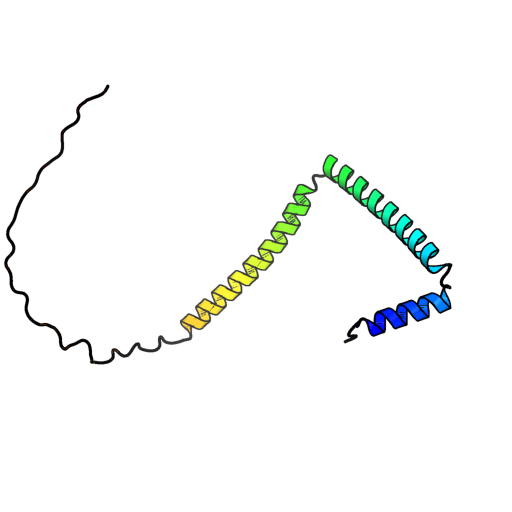36.726 68.061 1.00 60.72 117 VAL A N 1
ATOM 932 C CA . VAL A 1 117 ? -21.230 37.410 67.402 1.00 60.72 117 VAL A CA 1
ATOM 933 C C . VAL A 1 117 ? -21.887 36.425 66.446 1.00 60.72 117 VAL A C 1
ATOM 935 O O . VAL A 1 117 ? -21.282 35.933 65.495 1.00 60.72 117 VAL A O 1
ATOM 938 N N . ASN A 1 118 ? -23.123 36.096 66.804 1.00 46.66 118 ASN A N 1
ATOM 939 C CA . ASN A 1 118 ? -24.023 35.200 66.108 1.00 46.66 118 ASN A CA 1
ATOM 940 C C . ASN A 1 118 ? -24.569 35.807 64.812 1.00 46.66 118 ASN A C 1
ATOM 942 O O . ASN A 1 118 ? -24.497 37.008 64.571 1.00 46.66 118 ASN A O 1
ATOM 946 N N . ALA A 1 119 ? -25.137 34.877 64.048 1.00 54.88 119 ALA A N 1
ATOM 947 C CA . ALA A 1 119 ? -26.071 34.983 62.944 1.00 54.88 119 ALA A CA 1
ATOM 948 C C . ALA A 1 119 ? -27.042 36.178 62.943 1.00 54.88 119 ALA A C 1
ATOM 950 O O . ALA A 1 119 ? -27.343 36.774 63.971 1.00 54.88 119 ALA A O 1
ATOM 951 N N . ASP A 1 120 ? -27.620 36.348 61.753 1.00 51.94 120 ASP A N 1
ATOM 952 C CA . ASP A 1 120 ? -28.781 37.165 61.406 1.00 51.94 120 ASP A CA 1
ATOM 953 C C . ASP A 1 120 ? -28.458 38.583 60.945 1.00 51.94 120 ASP A C 1
ATOM 955 O O . ASP A 1 120 ? -28.432 39.524 61.719 1.00 51.94 120 ASP A O 1
ATOM 959 N N . ASP A 1 121 ? -28.319 38.729 59.626 1.00 57.47 121 ASP A N 1
ATOM 960 C CA . ASP A 1 121 ? -29.041 39.791 58.928 1.00 57.47 121 ASP A CA 1
ATOM 961 C C . ASP A 1 121 ? -29.351 39.359 57.490 1.00 57.47 121 ASP A C 1
ATOM 963 O O . ASP A 1 121 ? -28.687 39.664 56.499 1.00 57.47 121 ASP A O 1
ATOM 967 N N . ALA A 1 122 ? -30.434 38.591 57.399 1.00 54.56 122 ALA A N 1
ATOM 968 C CA . ALA A 1 122 ? -31.291 38.582 56.236 1.00 54.56 122 ALA A CA 1
ATOM 969 C C . ALA A 1 122 ? -31.934 39.965 56.087 1.00 54.56 122 ALA A C 1
ATOM 971 O O . ALA A 1 122 ? -32.724 40.342 56.946 1.00 54.56 122 ALA A O 1
ATOM 972 N N . LYS A 1 123 ? -31.661 40.670 54.982 1.00 51.69 123 LYS A N 1
ATOM 973 C CA . LYS A 1 123 ? -32.604 41.528 54.227 1.00 51.69 123 LYS A CA 1
ATOM 974 C C . LYS A 1 123 ? -31.822 42.409 53.249 1.00 51.69 123 LYS A C 1
ATOM 976 O O . LYS A 1 123 ? -30.922 43.136 53.621 1.00 51.69 123 LYS A O 1
ATOM 981 N N . SER A 1 124 ? -32.096 42.267 51.955 1.00 54.44 124 SER A N 1
ATOM 982 C CA . SER A 1 124 ? -33.052 43.120 51.228 1.00 54.44 124 SER A CA 1
ATOM 983 C C . SER A 1 124 ? -32.390 44.380 50.678 1.00 54.44 124 SER A C 1
ATOM 985 O O . SER A 1 124 ? -32.090 45.296 51.431 1.00 54.44 124 SER A O 1
ATOM 987 N N . GLY A 1 125 ? -32.267 44.467 49.351 1.00 47.62 125 GLY A N 1
ATOM 988 C CA . GLY A 1 125 ? -31.933 45.737 48.705 1.00 47.62 125 GLY A CA 1
ATOM 989 C C . GLY A 1 125 ? -31.489 45.643 47.249 1.00 47.62 125 GLY A C 1
ATOM 990 O O . GLY A 1 125 ? -30.343 45.934 46.947 1.00 47.62 125 GLY A O 1
ATOM 991 N N . ARG A 1 126 ? -32.417 45.269 46.358 1.00 48.75 126 ARG A N 1
ATOM 992 C CA . ARG A 1 126 ? -32.495 45.764 44.961 1.00 48.75 126 ARG A CA 1
ATOM 993 C C . ARG A 1 126 ? -32.596 47.310 44.964 1.00 48.75 126 ARG A C 1
ATOM 995 O O . ARG A 1 126 ? -32.948 47.841 46.021 1.00 48.75 126 ARG A O 1
ATOM 1002 N N . PRO A 1 127 ? -32.362 48.058 43.867 1.00 58.22 127 PRO A N 1
ATOM 1003 C CA . PRO A 1 127 ? -32.816 47.819 42.483 1.00 58.22 127 PRO A CA 1
ATOM 1004 C C . PRO A 1 127 ? -31.775 47.259 41.513 1.00 58.22 127 PRO A C 1
ATOM 1006 O O . PRO A 1 127 ? -30.619 47.729 41.529 1.00 58.22 127 PRO A O 1
#

Foldseek 3Di:
DPPDDPVNVVVVVVVVCVVCNVVCVVVVVVVVVVVVVVVVVVVVVVVVVCCVPPNCVVVVVVVVVVVVVVVVVVVVVVVVVVVVVVVPDDPDDPDPDPPPPPPPDDDDDDDDDDDDDDDDDDDDDDD

Secondary structure (DSSP, 8-state):
-----HHHHHHHHHHHHHHH-TTTHHHHHHHHHHHHHHHHHHHHHHHHHHHHHS-HHHHHHHHHHHHHHHHHHHHHHHHHHHHHHHHHSPPPP-PPPTTTTS-------------------------

Sequence (127 aa):
MSDIGFSELLLTVAIALIVIGPKRLPEAARFLGYWTGKLKRTLQTARSDMERELGIDDIKREVHNQLRLEELDAERKQVEETFRRNQSQPPKPIAPTPQDLATMDFIDDDPEPNAIVNADDAKSGRP

pLDDT: mean 72.78, std 16.57, range [44.03, 96.0]